Protein AF-A0A174ETD7-F1 (afdb_monomer_lite)

Organism: NCBI:txid360807

Secondary structure (DSSP, 8-state):
---GGGGT---PPPPP-HHHHHHHHHTT---HHHHHHHHHHHHHHHHHHHHHHHHHHHHHHHHHHHHHHHHHHHTT--SHHHHHHHHHHTT--HHHHHHHHHHHHHHHHHHHHHHHHHHHHHHHHHHHHHHHHT----------

pLDDT: mean 79.03, std 12.56, range [41.25, 95.0]

Sequence (144 aa):
MRSYARQGLDIIPTVHEGAAVRQMEKRGIQTNIGNLNREIRAANRLMKSIRQLIQNLEGWITELGEKRKELLAQKALSTVEDLEAFLESSGKSAADYRNQMKPKEARSKVIDGILASRTDCKECKPVYEKYQKIFFKKTKEKFK

Structure (mmCIF, N/CA/C/O backbone):
data_AF-A0A174ETD7-F1
#
_entry.id   AF-A0A174ETD7-F1
#
loop_
_atom_site.group_PDB
_atom_site.id
_atom_site.type_symbol
_atom_site.label_atom_id
_atom_site.label_alt_id
_atom_site.label_comp_id
_atom_site.label_asym_id
_atom_site.label_entity_id
_atom_site.label_seq_id
_atom_site.pdbx_PDB_ins_code
_atom_site.Cartn_x
_atom_site.Cartn_y
_atom_site.Cartn_z
_atom_site.occupancy
_atom_site.B_iso_or_equiv
_atom_site.auth_seq_id
_atom_site.auth_comp_id
_atom_site.auth_asym_id
_atom_site.auth_atom_id
_atom_site.pdbx_PDB_model_num
ATOM 1 N N . MET A 1 1 ? 29.569 -14.197 -5.086 1.00 56.19 1 MET A N 1
ATOM 2 C CA . MET A 1 1 ? 28.657 -13.083 -4.728 1.00 56.19 1 MET A CA 1
ATOM 3 C C . MET A 1 1 ? 27.359 -13.678 -4.179 1.00 56.19 1 MET A C 1
ATOM 5 O O . MET A 1 1 ? 26.873 -14.627 -4.779 1.00 56.19 1 MET A O 1
ATOM 9 N N . ARG A 1 2 ? 26.834 -13.228 -3.026 1.00 65.44 2 ARG A N 1
ATOM 10 C CA . ARG A 1 2 ? 25.566 -13.755 -2.465 1.00 65.44 2 ARG A CA 1
ATOM 11 C C . ARG A 1 2 ? 24.377 -13.172 -3.244 1.00 65.44 2 ARG A C 1
ATOM 13 O O . ARG A 1 2 ? 24.389 -11.976 -3.517 1.00 65.44 2 ARG A O 1
ATOM 20 N N . SER A 1 3 ? 23.371 -13.976 -3.586 1.00 73.38 3 SER A N 1
ATOM 21 C CA . SER A 1 3 ? 22.144 -13.493 -4.245 1.00 73.38 3 SER A CA 1
ATOM 22 C C . SER A 1 3 ? 21.364 -12.526 -3.344 1.00 73.38 3 SER A C 1
ATOM 24 O O . SER A 1 3 ? 21.475 -12.615 -2.122 1.00 73.38 3 SER A O 1
ATOM 26 N N . TYR A 1 4 ? 20.563 -11.621 -3.922 1.00 73.50 4 TYR A N 1
ATOM 27 C CA . TYR A 1 4 ? 19.784 -10.636 -3.153 1.00 73.50 4 TYR A CA 1
ATOM 28 C C . TYR A 1 4 ? 18.855 -11.283 -2.115 1.00 73.50 4 TYR A C 1
ATOM 30 O O . TYR A 1 4 ? 18.820 -10.835 -0.972 1.00 73.50 4 TYR A O 1
ATOM 38 N N . ALA A 1 5 ? 18.247 -12.426 -2.448 1.00 67.62 5 ALA A N 1
ATOM 3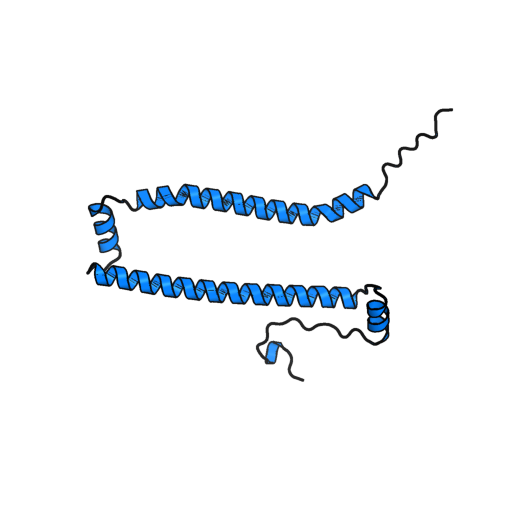9 C CA . ALA A 1 5 ? 17.458 -13.221 -1.506 1.00 67.62 5 ALA A CA 1
ATOM 40 C C . ALA A 1 5 ? 18.263 -13.655 -0.263 1.00 67.62 5 ALA A C 1
ATOM 42 O O . ALA A 1 5 ? 17.775 -13.560 0.857 1.00 67.62 5 ALA A O 1
ATOM 43 N N . ARG A 1 6 ? 19.536 -14.054 -0.423 1.00 72.75 6 ARG A N 1
ATOM 44 C CA . ARG A 1 6 ? 20.421 -14.404 0.710 1.00 72.75 6 ARG A CA 1
ATOM 45 C C . ARG A 1 6 ? 20.925 -13.193 1.495 1.00 72.75 6 ARG A C 1
ATOM 47 O O . ARG A 1 6 ? 21.480 -13.369 2.574 1.00 72.75 6 ARG A O 1
ATOM 54 N N . GLN A 1 7 ? 20.785 -11.988 0.950 1.00 74.38 7 GLN A N 1
ATOM 55 C CA . GLN A 1 7 ? 21.066 -10.736 1.655 1.00 74.38 7 GLN A CA 1
ATOM 56 C C . GLN A 1 7 ? 19.823 -10.203 2.388 1.00 74.38 7 GLN A C 1
ATOM 58 O O . GLN A 1 7 ? 19.900 -9.148 3.006 1.00 74.38 7 GLN A O 1
ATOM 63 N N . GLY A 1 8 ? 18.679 -10.897 2.298 1.00 76.50 8 GLY A N 1
ATOM 64 C CA . GLY A 1 8 ? 17.398 -10.410 2.814 1.00 76.50 8 GLY A CA 1
ATOM 65 C C . GLY A 1 8 ? 16.836 -9.224 2.023 1.00 76.50 8 GLY A C 1
ATOM 66 O O . GLY A 1 8 ? 15.911 -8.559 2.477 1.00 76.50 8 GLY A O 1
ATOM 67 N N . LEU A 1 9 ? 17.396 -8.937 0.844 1.00 76.12 9 LEU A N 1
ATOM 68 C CA . LEU A 1 9 ? 16.947 -7.858 -0.022 1.00 76.12 9 LEU A CA 1
ATOM 69 C C . LEU A 1 9 ? 15.916 -8.402 -1.003 1.00 76.12 9 LEU A C 1
ATOM 71 O O . LEU A 1 9 ? 16.242 -9.158 -1.918 1.00 76.12 9 LEU A O 1
ATOM 75 N N . ASP A 1 10 ? 14.675 -7.968 -0.835 1.00 79.81 10 ASP A N 1
ATOM 76 C CA . ASP A 1 10 ? 13.612 -8.215 -1.802 1.00 79.81 10 ASP A CA 1
ATOM 77 C C . ASP A 1 10 ? 13.712 -7.154 -2.916 1.00 79.81 10 ASP A C 1
ATOM 79 O O . ASP A 1 10 ? 13.118 -6.073 -2.865 1.00 79.81 10 ASP A O 1
ATOM 83 N N . ILE A 1 11 ? 14.637 -7.407 -3.842 1.00 83.50 11 ILE A N 1
ATOM 84 C CA . ILE A 1 11 ? 14.964 -6.577 -5.005 1.00 83.50 11 ILE A CA 1
ATOM 85 C C . ILE A 1 11 ? 15.189 -7.519 -6.186 1.00 83.50 11 ILE A C 1
ATOM 87 O O . ILE A 1 11 ? 15.994 -8.450 -6.107 1.00 83.50 11 ILE A O 1
ATOM 91 N N . ILE A 1 12 ? 14.529 -7.238 -7.306 1.00 84.12 12 ILE A N 1
ATOM 92 C CA . ILE A 1 12 ? 14.743 -7.969 -8.555 1.00 84.12 12 ILE A CA 1
ATOM 93 C C . ILE A 1 12 ? 16.039 -7.450 -9.208 1.00 84.12 12 ILE A C 1
ATOM 95 O O . ILE A 1 12 ? 16.151 -6.239 -9.439 1.00 84.12 12 ILE A O 1
ATOM 99 N N . PRO A 1 13 ? 17.033 -8.313 -9.497 1.00 86.31 13 PRO A N 1
ATOM 100 C CA . PRO A 1 13 ? 18.276 -7.904 -10.148 1.00 86.31 13 PRO A CA 1
ATOM 101 C C . PRO A 1 13 ? 18.041 -7.460 -11.596 1.00 86.31 13 PRO A C 1
ATOM 103 O O . PRO A 1 13 ? 17.245 -8.054 -12.316 1.00 86.31 13 PRO A O 1
ATOM 106 N N . THR A 1 14 ? 18.785 -6.449 -12.049 1.00 90.44 14 THR A N 1
ATOM 107 C CA . THR A 1 14 ? 18.838 -6.058 -13.468 1.00 90.44 14 THR A CA 1
ATOM 108 C C . THR A 1 14 ? 19.730 -6.999 -14.276 1.00 90.44 14 THR A C 1
ATOM 110 O O . THR A 1 14 ? 20.703 -7.545 -13.754 1.00 90.44 14 THR A O 1
ATOM 113 N N . VAL A 1 15 ? 19.448 -7.126 -15.570 1.00 90.00 15 VAL A N 1
ATOM 114 C CA . VAL A 1 15 ? 20.234 -7.923 -16.519 1.00 90.00 15 VAL A CA 1
ATOM 115 C C . VAL A 1 15 ? 21.449 -7.124 -17.003 1.00 90.00 15 VAL A C 1
ATOM 117 O O . VAL A 1 15 ? 21.366 -5.915 -17.218 1.00 90.00 15 VAL A O 1
ATOM 120 N N . HIS A 1 16 ? 22.596 -7.783 -17.182 1.00 89.81 16 HIS A N 1
ATOM 121 C CA . HIS A 1 16 ? 23.783 -7.141 -17.746 1.00 89.81 16 HIS A CA 1
ATOM 122 C C . HIS A 1 16 ? 23.580 -6.809 -19.233 1.00 89.81 16 HIS A C 1
ATOM 124 O O . HIS A 1 16 ? 23.230 -7.676 -20.026 1.00 89.81 16 HIS A O 1
ATOM 130 N N . GLU A 1 17 ? 23.826 -5.555 -19.612 1.00 84.31 17 GLU A N 1
ATOM 131 C CA . GLU A 1 17 ? 23.556 -5.042 -20.963 1.00 84.31 17 GLU A CA 1
ATOM 132 C C . GLU A 1 17 ? 24.644 -5.414 -21.990 1.00 84.31 17 GLU A C 1
ATOM 134 O O . GLU A 1 17 ? 24.344 -5.642 -23.157 1.00 84.31 17 GLU A O 1
ATOM 139 N N . GLY A 1 18 ? 25.911 -5.520 -21.584 1.00 90.81 18 GLY A N 1
ATOM 140 C CA . GLY A 1 18 ? 27.030 -5.687 -22.519 1.00 90.81 18 GLY A CA 1
ATOM 141 C C . GLY A 1 18 ? 27.379 -4.405 -23.297 1.00 90.81 18 GLY A C 1
ATOM 142 O O . GLY A 1 18 ? 26.668 -3.397 -23.263 1.00 90.81 18 GLY A O 1
ATOM 143 N N . ALA A 1 19 ? 28.523 -4.413 -23.991 1.00 91.94 19 ALA A N 1
ATOM 144 C CA . ALA A 1 19 ? 29.088 -3.209 -24.614 1.00 91.94 19 ALA A CA 1
ATOM 145 C C . ALA A 1 19 ? 28.224 -2.643 -25.759 1.00 91.94 19 ALA A C 1
ATOM 147 O O . ALA A 1 19 ? 28.031 -1.428 -25.843 1.00 91.94 19 ALA A O 1
ATOM 148 N N . ALA A 1 20 ? 27.665 -3.516 -26.603 1.00 91.06 20 ALA A N 1
ATOM 149 C CA . ALA A 1 20 ? 26.856 -3.123 -27.758 1.00 91.06 20 ALA A CA 1
ATOM 150 C C . ALA A 1 20 ? 25.552 -2.422 -27.344 1.00 91.06 20 ALA A C 1
ATOM 152 O O . ALA A 1 20 ? 25.236 -1.342 -27.842 1.00 91.06 20 ALA A O 1
ATOM 153 N N . VAL A 1 21 ? 24.824 -2.993 -26.380 1.00 90.12 21 VAL A N 1
ATOM 154 C CA . VAL A 1 21 ? 23.581 -2.414 -25.845 1.00 90.12 21 VAL A CA 1
ATOM 155 C C . VAL A 1 21 ? 23.847 -1.062 -25.205 1.00 90.12 21 VAL A C 1
ATOM 157 O O . VAL A 1 21 ? 23.143 -0.099 -25.494 1.00 90.12 21 VAL A O 1
ATOM 160 N N . ARG A 1 22 ? 24.918 -0.950 -24.412 1.00 90.25 22 ARG A N 1
ATOM 161 C CA . ARG A 1 22 ? 25.292 0.314 -23.772 1.00 90.25 22 ARG A CA 1
ATOM 162 C C . ARG A 1 22 ? 25.620 1.407 -24.792 1.00 90.25 22 ARG A C 1
ATOM 164 O O . ARG A 1 22 ? 25.279 2.568 -24.574 1.00 90.25 22 ARG A O 1
ATOM 171 N N . GLN A 1 23 ? 26.267 1.061 -25.906 1.00 94.00 23 GLN A N 1
ATOM 172 C CA . GLN A 1 23 ? 26.549 2.008 -26.988 1.00 94.00 23 GLN A CA 1
ATOM 173 C C . GLN A 1 23 ? 25.269 2.454 -27.708 1.00 94.00 23 GLN A C 1
ATOM 175 O O . GLN A 1 23 ? 25.130 3.640 -28.009 1.00 94.00 23 GLN A O 1
ATOM 180 N N . MET A 1 24 ? 24.335 1.530 -27.956 1.00 93.25 24 MET A N 1
ATOM 181 C CA . MET A 1 24 ? 23.026 1.840 -28.544 1.00 93.25 24 MET A CA 1
ATOM 182 C C . MET A 1 24 ? 22.207 2.764 -27.634 1.00 93.25 24 MET A C 1
ATOM 184 O O . MET A 1 24 ? 21.775 3.826 -28.078 1.00 93.25 24 MET A O 1
ATOM 188 N N . GLU A 1 25 ? 22.100 2.439 -26.345 1.00 91.94 25 GLU A N 1
ATOM 189 C CA . GLU A 1 25 ? 21.384 3.256 -25.354 1.00 91.94 25 GLU A CA 1
ATOM 190 C C . GLU A 1 25 ? 22.028 4.642 -25.187 1.00 91.94 25 GLU A C 1
ATOM 192 O O . GLU A 1 25 ? 21.323 5.645 -25.093 1.00 91.94 25 GLU A O 1
ATOM 197 N N . LYS A 1 26 ? 23.367 4.742 -25.244 1.00 92.50 26 LYS A N 1
ATOM 198 C CA . LYS A 1 26 ? 24.076 6.037 -25.223 1.00 92.50 26 LYS A CA 1
ATOM 199 C C . LYS A 1 26 ? 23.742 6.910 -26.438 1.00 92.50 26 LYS A C 1
ATOM 201 O O . LYS A 1 26 ? 23.776 8.132 -26.334 1.00 92.50 26 LYS A O 1
ATOM 206 N N . ARG A 1 27 ? 23.414 6.298 -27.577 1.00 94.38 27 ARG A N 1
ATOM 207 C CA . ARG A 1 27 ? 22.930 6.987 -28.785 1.00 94.38 27 ARG A CA 1
ATOM 208 C C . ARG A 1 27 ? 21.420 7.258 -28.753 1.00 94.38 27 ARG A C 1
ATOM 210 O O . ARG A 1 27 ? 20.879 7.737 -29.742 1.00 94.38 27 ARG A O 1
ATOM 217 N N . GLY A 1 28 ? 20.742 6.955 -27.645 1.00 90.94 28 GLY A N 1
ATOM 218 C CA . GLY A 1 28 ? 19.299 7.135 -27.488 1.00 90.94 28 GLY A CA 1
ATOM 219 C C . GLY A 1 28 ? 18.455 6.031 -28.132 1.00 90.94 28 GLY A C 1
ATOM 220 O O . GLY A 1 28 ? 17.234 6.153 -28.177 1.00 90.94 28 GLY A O 1
ATOM 221 N N . ILE A 1 29 ? 19.077 4.953 -28.619 1.00 92.94 29 ILE A N 1
ATOM 222 C CA . ILE A 1 29 ? 18.365 3.811 -29.196 1.00 92.94 29 ILE A CA 1
ATOM 223 C C . ILE A 1 29 ? 17.964 2.886 -28.053 1.00 92.94 29 ILE A C 1
ATOM 225 O O . ILE A 1 29 ? 18.815 2.274 -27.405 1.00 92.94 29 ILE A O 1
ATOM 229 N N . GLN A 1 30 ? 16.660 2.789 -27.809 1.00 91.94 30 GLN A N 1
ATOM 230 C CA . GLN A 1 30 ? 16.125 1.889 -26.798 1.00 91.94 30 GLN A CA 1
ATOM 231 C C . GLN A 1 30 ? 16.271 0.434 -27.238 1.00 91.94 30 GLN A C 1
ATOM 233 O O . GLN A 1 30 ? 15.965 0.061 -28.369 1.00 91.94 30 GLN A O 1
ATOM 238 N N . THR A 1 31 ? 16.707 -0.394 -26.304 1.00 92.56 31 THR A N 1
ATOM 239 C CA . THR A 1 31 ? 16.913 -1.827 -26.474 1.00 92.56 31 THR A CA 1
ATOM 240 C C . THR A 1 31 ? 15.976 -2.603 -25.559 1.00 92.56 31 THR A C 1
ATOM 242 O O . THR A 1 31 ? 15.544 -2.104 -24.518 1.00 92.56 31 THR A O 1
ATOM 245 N N . ASN A 1 32 ? 15.701 -3.861 -25.902 1.00 92.44 32 ASN A N 1
ATOM 246 C CA . ASN A 1 32 ? 14.859 -4.727 -25.072 1.00 92.44 32 ASN A CA 1
ATOM 247 C C . ASN A 1 32 ? 15.455 -4.924 -23.667 1.00 92.44 32 ASN A C 1
ATOM 249 O O . ASN A 1 32 ? 14.725 -4.875 -22.683 1.00 92.44 32 ASN A O 1
ATOM 253 N N . ILE A 1 33 ? 16.783 -5.068 -23.560 1.00 88.50 33 ILE A N 1
ATOM 254 C CA . ILE A 1 33 ? 17.473 -5.234 -22.270 1.00 88.50 33 ILE A CA 1
ATOM 255 C C . ILE A 1 33 ? 17.444 -3.927 -21.463 1.00 88.50 33 ILE A C 1
ATOM 257 O O . ILE A 1 33 ? 17.152 -3.948 -20.267 1.00 88.50 33 ILE A O 1
ATOM 261 N N . GLY A 1 34 ? 17.671 -2.778 -22.106 1.00 91.69 34 GLY A N 1
ATOM 262 C CA . GLY A 1 34 ? 17.563 -1.475 -21.448 1.00 91.69 34 GLY A CA 1
ATOM 263 C C . GLY A 1 34 ? 16.138 -1.169 -20.972 1.00 91.69 34 GLY A C 1
ATOM 264 O O . GLY A 1 34 ? 15.959 -0.650 -19.867 1.00 91.69 34 GLY A O 1
ATOM 265 N N . ASN A 1 35 ? 15.119 -1.537 -21.760 1.00 93.50 35 ASN A N 1
ATOM 266 C CA . ASN A 1 35 ? 13.705 -1.437 -21.382 1.00 93.50 35 ASN A CA 1
ATOM 267 C C . ASN A 1 35 ? 13.391 -2.317 -20.171 1.00 93.50 35 ASN A C 1
ATOM 269 O O . ASN A 1 35 ? 12.909 -1.804 -19.162 1.00 93.50 35 ASN A O 1
ATOM 273 N N . LEU A 1 36 ? 13.782 -3.591 -20.216 1.00 91.12 36 LEU A N 1
ATOM 274 C CA . LEU A 1 36 ? 13.620 -4.520 -19.102 1.00 91.12 36 LEU A CA 1
ATOM 275 C C . LEU A 1 36 ? 14.273 -3.985 -17.817 1.00 91.12 36 LEU A C 1
ATOM 277 O O . LEU A 1 36 ? 13.668 -3.981 -16.749 1.00 91.12 36 LEU A O 1
ATOM 281 N N . ASN A 1 37 ? 15.489 -3.444 -17.906 1.00 91.94 37 ASN A N 1
ATOM 282 C CA . ASN A 1 37 ? 16.171 -2.870 -16.748 1.00 91.94 37 ASN A CA 1
ATOM 283 C C . ASN A 1 37 ? 15.488 -1.605 -16.207 1.00 91.94 37 ASN A C 1
ATOM 285 O O . ASN A 1 37 ? 15.520 -1.361 -14.997 1.00 91.94 37 ASN A O 1
ATOM 289 N N . ARG A 1 38 ? 14.883 -0.781 -17.074 1.00 93.94 38 ARG A N 1
ATOM 290 C CA . AR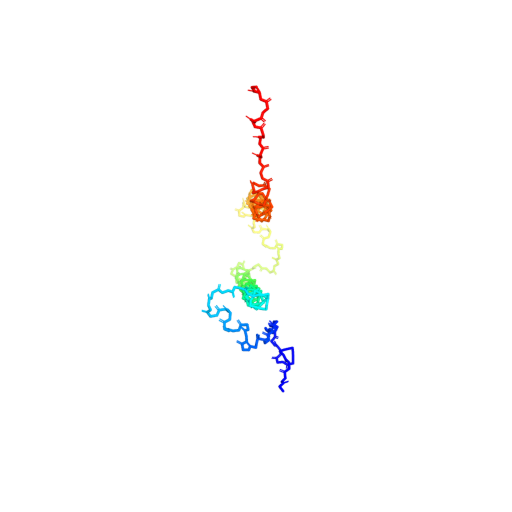G A 1 38 ? 14.062 0.367 -16.654 1.00 93.94 38 ARG A CA 1
ATOM 291 C C . ARG A 1 38 ? 12.816 -0.096 -15.898 1.00 93.94 38 ARG A C 1
ATOM 293 O O . ARG A 1 38 ? 12.526 0.472 -14.843 1.00 93.94 38 ARG A O 1
ATOM 300 N N . GLU A 1 39 ? 12.137 -1.125 -16.396 1.00 91.81 39 GLU A N 1
ATOM 301 C CA . GLU A 1 39 ? 10.950 -1.725 -15.774 1.00 91.81 39 GLU A CA 1
ATOM 302 C C . GLU A 1 39 ? 11.279 -2.361 -14.421 1.00 91.81 39 GLU A C 1
ATOM 304 O O . GLU A 1 39 ? 10.647 -2.022 -13.423 1.00 91.81 39 GLU A O 1
ATOM 309 N N . ILE A 1 40 ? 12.342 -3.169 -14.342 1.00 87.31 40 ILE A N 1
ATOM 310 C CA . ILE A 1 40 ? 12.833 -3.762 -13.086 1.00 87.31 40 ILE A CA 1
ATOM 311 C C . ILE A 1 40 ? 13.119 -2.670 -12.048 1.00 87.31 40 ILE A C 1
ATOM 313 O O . ILE A 1 40 ? 12.706 -2.762 -10.891 1.00 87.31 40 ILE A O 1
ATOM 317 N N . ARG A 1 41 ? 13.781 -1.578 -12.454 1.00 92.81 41 ARG A N 1
ATOM 318 C CA . ARG A 1 41 ? 14.037 -0.436 -11.563 1.00 92.81 41 ARG A CA 1
ATOM 319 C C . ARG A 1 41 ? 12.748 0.254 -11.114 1.00 92.81 41 ARG A C 1
ATOM 321 O O . ARG A 1 41 ? 12.680 0.699 -9.970 1.00 92.81 41 ARG A O 1
ATOM 328 N N . ALA A 1 42 ? 11.745 0.370 -11.982 1.00 91.19 42 ALA A N 1
ATOM 329 C CA . ALA A 1 42 ? 10.449 0.940 -11.624 1.00 91.19 42 ALA A CA 1
ATOM 330 C C . ALA A 1 42 ? 9.692 0.052 -10.626 1.00 91.19 42 ALA A C 1
ATOM 332 O O . ALA A 1 42 ? 9.230 0.563 -9.606 1.00 91.19 42 ALA A O 1
ATOM 333 N N . ALA A 1 43 ? 9.657 -1.260 -10.861 1.00 86.44 43 ALA A N 1
ATOM 334 C CA . ALA A 1 43 ? 9.055 -2.235 -9.958 1.00 86.44 43 ALA A CA 1
ATOM 335 C C . ALA A 1 43 ? 9.727 -2.218 -8.576 1.00 86.44 43 ALA A C 1
ATOM 337 O O . ALA A 1 43 ? 9.047 -2.097 -7.560 1.00 86.44 43 ALA A O 1
ATOM 338 N N . ASN A 1 44 ? 11.064 -2.211 -8.522 1.00 91.19 44 ASN A N 1
ATOM 339 C CA . ASN A 1 44 ? 11.804 -2.129 -7.259 1.00 91.19 44 ASN A CA 1
ATOM 340 C C . ASN A 1 44 ? 11.507 -0.832 -6.481 1.00 91.19 44 ASN A C 1
ATOM 342 O O . ASN A 1 44 ? 11.411 -0.857 -5.253 1.00 91.19 44 ASN A O 1
ATOM 346 N N . ARG A 1 45 ? 11.327 0.308 -7.172 1.00 91.62 45 ARG A N 1
ATOM 347 C CA . ARG A 1 45 ? 10.910 1.567 -6.525 1.00 91.62 45 ARG A CA 1
ATOM 348 C C . ARG A 1 45 ? 9.505 1.461 -5.941 1.00 91.62 45 ARG A C 1
ATOM 350 O O . ARG A 1 45 ? 9.315 1.841 -4.790 1.00 91.62 45 ARG A O 1
ATOM 357 N N . LEU A 1 46 ? 8.553 0.928 -6.706 1.00 88.88 46 LEU A N 1
ATOM 358 C CA . LEU A 1 46 ? 7.180 0.731 -6.242 1.00 88.88 46 LEU A CA 1
ATOM 359 C C . LEU A 1 46 ? 7.142 -0.183 -5.014 1.00 88.88 46 LEU A C 1
ATOM 361 O O . LEU A 1 46 ? 6.513 0.147 -4.015 1.00 88.88 46 LEU A O 1
ATOM 365 N N . MET A 1 47 ? 7.877 -1.291 -5.061 1.00 87.56 47 MET A N 1
ATOM 366 C CA . MET A 1 47 ? 7.929 -2.257 -3.971 1.00 87.56 47 MET A CA 1
ATOM 367 C C . MET A 1 47 ? 8.522 -1.647 -2.694 1.00 87.56 47 MET A C 1
ATOM 369 O O . MET A 1 47 ? 8.005 -1.870 -1.600 1.00 87.56 47 MET A O 1
ATOM 373 N N . LYS A 1 48 ? 9.538 -0.783 -2.826 1.00 88.44 48 LYS A N 1
ATOM 374 C CA . LYS A 1 48 ? 10.056 0.016 -1.706 1.00 88.44 48 LYS A CA 1
ATOM 375 C C . LYS A 1 48 ? 8.986 0.949 -1.124 1.00 88.44 48 LYS A C 1
ATOM 377 O O . LYS A 1 48 ? 8.849 1.014 0.094 1.00 88.44 48 LYS A O 1
ATOM 382 N N . SER A 1 49 ? 8.225 1.647 -1.967 1.00 88.25 49 SER A N 1
ATOM 383 C CA . SER A 1 49 ? 7.136 2.528 -1.518 1.00 88.25 49 SER A CA 1
ATOM 384 C C . SER A 1 49 ? 6.019 1.765 -0.802 1.00 88.25 49 SER A C 1
ATOM 386 O O . SER A 1 49 ? 5.528 2.242 0.215 1.00 88.25 49 SER A O 1
ATOM 388 N N . ILE A 1 50 ? 5.656 0.572 -1.285 1.00 86.44 50 ILE A N 1
ATOM 389 C CA . ILE A 1 50 ? 4.649 -0.287 -0.644 1.00 86.44 50 ILE A CA 1
ATOM 390 C C . ILE A 1 50 ? 5.107 -0.703 0.757 1.00 86.44 50 ILE A C 1
ATOM 392 O O . ILE A 1 50 ? 4.345 -0.560 1.708 1.00 86.44 50 ILE A O 1
ATOM 396 N N . ARG A 1 51 ? 6.361 -1.150 0.917 1.00 86.50 51 ARG A N 1
ATOM 397 C CA . ARG A 1 51 ? 6.892 -1.502 2.247 1.00 86.50 51 ARG A CA 1
ATOM 398 C C . ARG A 1 51 ? 6.877 -0.316 3.206 1.00 86.50 51 ARG A C 1
ATOM 400 O O . ARG A 1 51 ? 6.487 -0.481 4.355 1.00 86.50 51 ARG A O 1
ATOM 407 N N . GLN A 1 52 ? 7.248 0.874 2.729 1.00 89.50 52 GLN A N 1
ATOM 408 C CA . GLN A 1 52 ? 7.198 2.082 3.555 1.00 89.50 52 GLN A CA 1
ATOM 409 C C . GLN A 1 52 ? 5.765 2.417 3.983 1.00 89.50 52 GLN A C 1
ATOM 411 O O . GLN A 1 52 ? 5.540 2.807 5.123 1.00 89.50 52 GLN A O 1
ATOM 416 N N . LEU A 1 53 ? 4.792 2.253 3.083 1.00 92.06 53 LEU A N 1
ATOM 417 C CA . LEU A 1 53 ? 3.387 2.481 3.403 1.00 92.06 53 LEU A CA 1
ATOM 418 C C . LEU A 1 53 ? 2.890 1.503 4.473 1.00 92.06 53 LEU A C 1
ATOM 420 O O . LEU A 1 53 ? 2.230 1.937 5.410 1.00 92.06 53 LEU A O 1
ATOM 424 N N . ILE A 1 54 ? 3.236 0.217 4.362 1.00 90.81 54 ILE A N 1
ATOM 425 C CA . ILE A 1 54 ? 2.885 -0.797 5.366 1.00 90.81 54 ILE A CA 1
ATOM 426 C C . ILE A 1 54 ? 3.461 -0.415 6.733 1.00 90.81 54 ILE A C 1
ATOM 428 O O . ILE A 1 54 ? 2.708 -0.339 7.696 1.00 90.81 54 ILE A O 1
ATOM 432 N N . GLN A 1 55 ? 4.750 -0.071 6.801 1.00 88.44 55 GLN A N 1
ATOM 433 C CA . GLN A 1 55 ? 5.392 0.351 8.053 1.00 88.44 55 GLN A CA 1
ATOM 434 C C . GLN A 1 55 ? 4.724 1.587 8.668 1.00 88.44 55 GLN A C 1
ATOM 436 O O . GLN A 1 55 ? 4.518 1.652 9.878 1.00 88.44 55 GLN A O 1
ATOM 441 N N . ASN A 1 56 ? 4.346 2.564 7.841 1.00 90.38 56 ASN A N 1
ATOM 442 C CA . ASN A 1 56 ? 3.645 3.754 8.318 1.00 90.38 56 ASN A CA 1
ATOM 443 C C . ASN A 1 56 ? 2.254 3.405 8.877 1.00 90.38 56 ASN A C 1
ATOM 445 O O . ASN A 1 56 ? 1.852 3.952 9.901 1.00 90.38 56 ASN A O 1
ATOM 449 N N . LEU A 1 57 ? 1.524 2.496 8.222 1.00 91.75 57 LEU A N 1
ATOM 450 C CA . LEU A 1 57 ? 0.209 2.042 8.682 1.00 91.75 57 LEU A CA 1
ATOM 451 C C . LEU A 1 57 ? 0.304 1.255 9.991 1.00 91.75 57 LEU A C 1
ATOM 453 O O . LEU A 1 57 ? -0.503 1.481 10.888 1.00 91.75 57 LEU A O 1
ATOM 457 N N . GLU A 1 58 ? 1.295 0.373 10.120 1.00 89.88 58 GLU A N 1
ATOM 458 C CA . GLU A 1 58 ? 1.581 -0.338 11.370 1.00 89.88 58 GLU A CA 1
ATOM 459 C C . GLU A 1 58 ? 1.852 0.654 12.509 1.00 89.88 58 GLU A C 1
ATOM 461 O O . GLU A 1 58 ? 1.250 0.534 13.578 1.00 89.88 58 GLU A O 1
ATOM 466 N N . GLY A 1 59 ? 2.653 1.695 12.247 1.00 92.38 59 GLY A N 1
ATOM 467 C CA . GLY A 1 59 ? 2.898 2.792 13.186 1.00 92.38 59 GLY A CA 1
ATOM 468 C C . GLY A 1 59 ? 1.613 3.507 13.617 1.00 92.38 59 GLY A C 1
ATOM 469 O O . GLY A 1 59 ? 1.334 3.643 14.809 1.00 92.38 59 GLY A O 1
ATOM 470 N N . TRP A 1 60 ? 0.757 3.890 12.668 1.00 95.00 60 TRP A N 1
ATOM 471 C CA . TRP A 1 60 ? -0.519 4.537 12.991 1.00 95.00 60 TRP A CA 1
ATOM 472 C C . TRP A 1 60 ? -1.473 3.640 13.781 1.00 95.00 60 TRP A C 1
ATOM 474 O O . TRP A 1 60 ? -2.173 4.128 14.668 1.00 95.00 60 TRP A O 1
ATOM 484 N N . ILE A 1 61 ? -1.505 2.334 13.498 1.00 92.12 61 ILE A N 1
ATOM 485 C CA . ILE A 1 61 ? -2.301 1.373 14.273 1.00 92.12 61 ILE A CA 1
ATOM 486 C C . ILE A 1 61 ? -1.800 1.317 15.719 1.00 92.12 61 ILE A C 1
ATOM 488 O O . ILE A 1 61 ? -2.618 1.334 16.643 1.00 92.12 61 ILE A O 1
ATOM 492 N N . THR A 1 62 ? -0.479 1.296 15.931 1.00 91.12 62 THR A N 1
ATOM 493 C CA . THR A 1 62 ? 0.094 1.319 17.284 1.00 91.12 62 THR A CA 1
ATOM 494 C C . THR A 1 62 ? -0.237 2.610 18.031 1.00 91.12 62 THR A C 1
ATOM 496 O O . THR A 1 62 ? -0.773 2.538 19.137 1.00 91.12 62 THR A O 1
ATOM 499 N N . GLU A 1 63 ? -0.057 3.775 17.402 1.00 91.12 63 GLU A N 1
ATOM 500 C CA . GLU A 1 63 ? -0.387 5.079 17.997 1.00 91.12 63 GLU A CA 1
ATOM 501 C C . GLU A 1 63 ? -1.879 5.198 18.349 1.00 91.12 63 GLU A C 1
ATOM 503 O O . GLU A 1 63 ? -2.249 5.717 19.405 1.00 91.12 63 GLU A O 1
ATOM 508 N N . LEU A 1 64 ? -2.769 4.705 17.480 1.00 89.31 64 LEU A N 1
ATOM 509 C CA . LEU A 1 64 ? -4.207 4.670 17.758 1.00 89.31 64 LEU A CA 1
ATOM 510 C C . LEU A 1 64 ? -4.537 3.745 18.932 1.00 89.31 64 LEU A C 1
ATOM 512 O O . LEU A 1 64 ? -5.394 4.077 19.754 1.00 89.31 64 LEU A O 1
ATOM 516 N N . GLY A 1 65 ? -3.860 2.599 19.028 1.00 86.81 65 GLY A N 1
ATOM 517 C CA . GLY A 1 65 ? -3.993 1.679 20.153 1.00 86.81 65 GLY A CA 1
ATOM 518 C C . GLY A 1 65 ? -3.587 2.315 21.484 1.00 86.81 65 GLY A C 1
ATOM 519 O O . GLY A 1 65 ? -4.282 2.133 22.486 1.00 86.81 65 GLY A O 1
ATOM 520 N N . GLU A 1 66 ? -2.507 3.096 21.493 1.00 89.75 66 GLU A N 1
ATOM 521 C CA . GLU A 1 66 ? -2.045 3.848 22.665 1.00 89.75 66 GLU A CA 1
ATOM 522 C C . GLU A 1 66 ? -3.033 4.944 23.063 1.00 89.75 66 GLU A C 1
ATOM 524 O O . GLU A 1 66 ? -3.483 4.965 24.208 1.00 89.75 66 GLU A O 1
ATOM 529 N N . LYS A 1 67 ? -3.483 5.770 22.109 1.00 87.81 67 LYS A N 1
ATOM 530 C CA . LYS A 1 67 ? -4.509 6.799 22.361 1.00 87.81 67 LYS A CA 1
ATOM 531 C C . LYS A 1 67 ? -5.810 6.208 22.897 1.00 87.81 67 LYS A C 1
ATOM 533 O O . LYS A 1 67 ? -6.442 6.794 23.773 1.00 87.81 67 LYS A O 1
ATOM 538 N N . ARG A 1 68 ? -6.214 5.030 22.405 1.00 83.88 68 ARG A N 1
ATOM 539 C CA . ARG A 1 68 ? -7.385 4.311 22.928 1.00 83.88 68 ARG A CA 1
ATOM 540 C C . ARG A 1 68 ? -7.190 3.923 24.393 1.00 83.88 68 ARG A C 1
ATOM 542 O O . ARG A 1 68 ? -8.103 4.119 25.189 1.00 83.88 68 ARG A O 1
ATOM 549 N N . LYS A 1 69 ? -6.026 3.367 24.748 1.00 83.44 69 LYS A N 1
ATOM 550 C CA . LYS A 1 69 ? -5.703 3.000 26.137 1.00 83.44 69 LYS A CA 1
ATOM 551 C C . LYS A 1 69 ? -5.676 4.226 27.047 1.00 83.44 69 LYS A C 1
ATOM 553 O O . LYS A 1 69 ? -6.228 4.169 28.139 1.00 83.44 69 LYS A O 1
ATOM 558 N N . GLU A 1 70 ? -5.079 5.322 26.590 1.00 85.56 70 GLU A N 1
ATOM 559 C CA . GLU A 1 70 ? -5.029 6.576 27.342 1.00 85.56 70 GLU A CA 1
ATOM 560 C C . GLU A 1 70 ? -6.435 7.132 27.602 1.00 85.56 70 GLU A C 1
ATOM 562 O O . GLU A 1 70 ? -6.761 7.476 28.735 1.00 85.56 70 GLU A O 1
ATOM 567 N N . LEU A 1 71 ? -7.302 7.149 26.584 1.00 79.88 71 LEU A N 1
ATOM 568 C CA . LEU A 1 71 ? -8.687 7.599 26.730 1.00 79.88 71 LEU A CA 1
ATOM 569 C C . LEU A 1 71 ? -9.474 6.737 27.729 1.00 79.88 71 LEU A C 1
ATOM 571 O O . LEU A 1 71 ? -10.209 7.277 28.554 1.00 79.88 71 LEU A O 1
ATOM 575 N N . LEU A 1 72 ? -9.307 5.413 27.671 1.00 75.31 72 LEU A N 1
ATOM 576 C CA . LEU A 1 72 ? -9.918 4.480 28.622 1.00 75.31 72 LEU A CA 1
ATOM 577 C C . LEU A 1 72 ? -9.442 4.748 30.057 1.00 75.31 72 LEU A C 1
ATOM 579 O O . LEU A 1 72 ? -10.262 4.852 30.968 1.00 75.31 72 LEU A O 1
ATOM 583 N N . ALA A 1 73 ? -8.133 4.950 30.241 1.00 77.19 73 ALA A N 1
ATOM 584 C CA . ALA A 1 73 ? -7.543 5.269 31.537 1.00 77.19 73 ALA A CA 1
ATOM 585 C C . ALA A 1 73 ? -8.038 6.618 32.090 1.00 77.19 73 ALA A C 1
ATOM 587 O O . ALA A 1 73 ? -8.436 6.692 33.249 1.00 77.19 73 ALA A O 1
ATOM 588 N N . GLN A 1 74 ? -8.084 7.671 31.263 1.00 76.19 74 GLN A N 1
ATOM 589 C CA . GLN A 1 74 ? -8.592 8.992 31.662 1.00 76.19 74 GLN A CA 1
ATOM 590 C C . GLN A 1 74 ? -10.064 8.960 32.082 1.00 76.19 74 GLN A C 1
ATOM 592 O O . GLN A 1 74 ? -10.492 9.758 32.914 1.00 76.19 74 GLN A O 1
ATOM 597 N N . LYS A 1 75 ? -10.858 8.068 31.485 1.00 67.94 75 LYS A N 1
ATOM 598 C CA . LYS A 1 75 ? -12.289 7.948 31.771 1.00 67.94 75 LYS A CA 1
ATOM 599 C C . LYS A 1 75 ? -12.608 6.948 32.885 1.00 67.94 75 LYS A C 1
ATOM 601 O O . LYS A 1 75 ? -13.778 6.831 33.229 1.00 67.94 75 LYS A O 1
ATOM 606 N N . ALA A 1 76 ? -11.601 6.280 33.462 1.00 64.06 76 ALA A N 1
ATOM 607 C CA . ALA A 1 76 ? -11.768 5.196 34.436 1.00 64.06 76 ALA A CA 1
ATOM 608 C C . ALA A 1 76 ? -12.714 4.077 33.945 1.00 64.06 76 ALA A C 1
ATOM 610 O O . ALA A 1 76 ? -13.391 3.430 34.739 1.00 64.06 76 ALA A O 1
ATOM 611 N N . LEU A 1 77 ? -12.761 3.865 32.625 1.00 60.06 77 LEU A N 1
ATOM 612 C CA . LEU A 1 77 ? -13.601 2.864 31.967 1.00 60.06 77 LEU A CA 1
ATOM 613 C C . LEU A 1 77 ? -12.738 1.624 31.705 1.00 60.06 77 LEU A C 1
ATOM 615 O O . LEU A 1 77 ? -11.642 1.729 31.150 1.00 60.06 77 LEU A O 1
ATOM 619 N N . SER A 1 78 ? -13.205 0.456 32.139 1.00 60.81 78 SER A N 1
ATOM 620 C CA . SER A 1 78 ? -12.422 -0.788 32.146 1.00 60.81 78 SER A CA 1
ATOM 621 C C . SER A 1 78 ? -12.695 -1.686 30.938 1.00 60.81 78 SER A C 1
ATOM 623 O O . SER A 1 78 ? -11.889 -2.565 30.625 1.00 60.81 78 SER A O 1
ATOM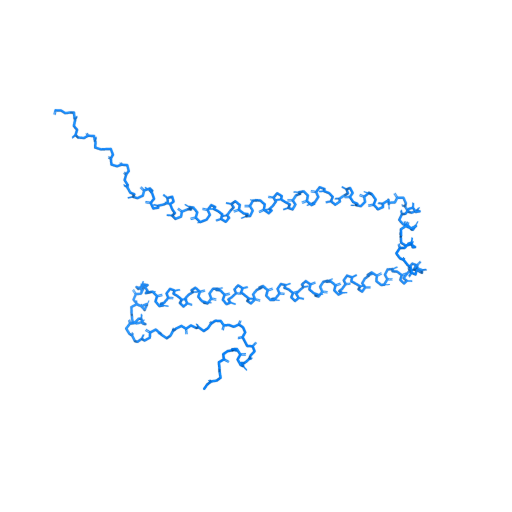 625 N N . THR A 1 79 ? -13.803 -1.448 30.232 1.00 60.06 79 THR A N 1
ATOM 626 C CA . THR A 1 79 ? -14.314 -2.326 29.174 1.00 60.06 79 THR A CA 1
ATOM 627 C C . THR A 1 79 ? -14.888 -1.556 27.976 1.00 60.06 79 THR A C 1
ATOM 629 O O . THR A 1 79 ? -15.068 -0.338 28.017 1.00 60.06 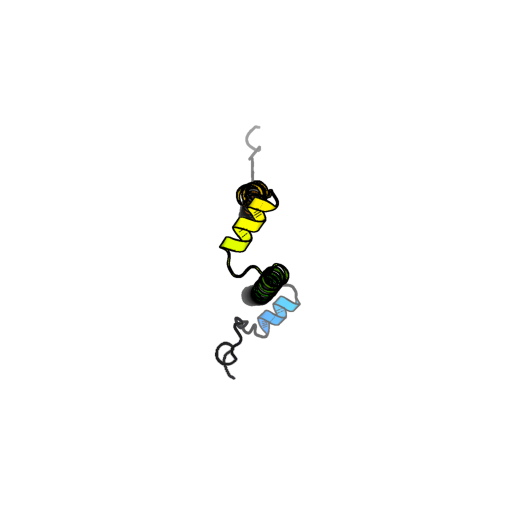79 THR A O 1
ATOM 632 N N . VAL A 1 80 ? -15.128 -2.254 26.858 1.00 60.72 80 VAL A N 1
ATOM 633 C CA . VAL A 1 80 ? -15.766 -1.663 25.663 1.00 60.72 80 VAL A CA 1
ATOM 634 C C . VAL A 1 80 ? -17.225 -1.311 25.967 1.00 60.72 80 VAL A C 1
ATOM 636 O O . VAL A 1 80 ? -17.722 -0.300 25.478 1.00 60.72 80 VAL A O 1
ATOM 639 N N . GLU A 1 81 ? -17.860 -2.082 26.846 1.00 63.62 81 GLU A N 1
ATOM 640 C CA . GLU A 1 81 ? -19.197 -1.849 27.383 1.00 63.62 81 GLU A CA 1
ATOM 641 C C . GLU A 1 81 ? -19.292 -0.507 28.131 1.00 63.62 81 GLU A C 1
ATOM 643 O O . GLU A 1 81 ? -20.245 0.245 27.941 1.00 63.62 81 GLU A O 1
ATOM 648 N N . ASP A 1 82 ? -18.264 -0.144 28.903 1.00 65.31 82 ASP A N 1
ATOM 649 C CA . ASP A 1 82 ? -18.202 1.138 29.617 1.00 65.31 82 ASP A CA 1
ATOM 650 C C . ASP A 1 82 ? -18.115 2.344 28.651 1.00 65.31 82 ASP A C 1
ATOM 652 O O . ASP A 1 82 ? -18.675 3.416 28.900 1.00 65.31 82 ASP A O 1
ATOM 656 N N . LEU A 1 83 ? -17.433 2.174 27.510 1.00 61.78 83 LEU A N 1
ATOM 657 C CA . LEU A 1 83 ? -17.393 3.169 26.430 1.00 61.78 83 LEU A CA 1
ATOM 658 C C . LEU A 1 83 ? -18.738 3.290 25.714 1.00 61.78 83 LEU A C 1
ATOM 660 O O . LEU A 1 83 ? -19.132 4.398 25.349 1.00 61.78 83 LEU A O 1
ATOM 664 N N . GLU A 1 84 ? -19.424 2.170 25.496 1.00 65.94 84 GLU A N 1
ATOM 665 C CA . GLU A 1 84 ? -20.735 2.137 24.852 1.00 65.94 84 GLU A CA 1
ATOM 666 C C . GLU A 1 84 ? -21.785 2.823 25.741 1.00 65.94 84 GLU A C 1
ATOM 668 O O . GLU A 1 84 ? -22.483 3.718 25.267 1.00 65.94 84 GLU A O 1
ATOM 673 N N . ALA A 1 85 ? -21.759 2.564 27.053 1.00 70.12 85 ALA A N 1
ATOM 674 C CA . ALA A 1 85 ? -22.573 3.260 28.052 1.00 70.12 85 ALA A CA 1
ATOM 675 C C . ALA A 1 85 ? -22.240 4.766 28.166 1.00 70.12 85 ALA A C 1
ATOM 677 O O . ALA A 1 85 ? -23.126 5.609 28.351 1.00 70.12 85 ALA A O 1
ATOM 678 N N . PHE A 1 86 ? -20.968 5.157 28.019 1.00 68.69 86 PHE A N 1
ATOM 679 C CA . PHE A 1 86 ? -20.574 6.570 27.969 1.00 68.69 86 PHE A CA 1
ATOM 680 C C . PHE A 1 86 ? -21.058 7.268 26.686 1.00 68.69 86 PHE A C 1
ATOM 682 O O . PHE A 1 86 ? -21.490 8.421 26.719 1.00 68.69 86 PHE A O 1
ATOM 689 N N . LEU A 1 87 ? -21.009 6.587 25.542 1.00 66.50 87 LEU A N 1
ATOM 690 C CA . LEU A 1 87 ? -21.538 7.095 24.274 1.00 66.50 87 LEU A CA 1
ATOM 691 C C . LEU A 1 87 ? -23.063 7.265 24.334 1.00 66.50 87 LEU A C 1
ATOM 693 O O . LEU A 1 87 ? -23.585 8.297 23.908 1.00 66.50 87 LEU A O 1
ATOM 697 N N . GLU A 1 88 ? -23.757 6.320 24.968 1.00 68.31 88 GLU A N 1
ATOM 698 C CA . GLU A 1 88 ? -25.189 6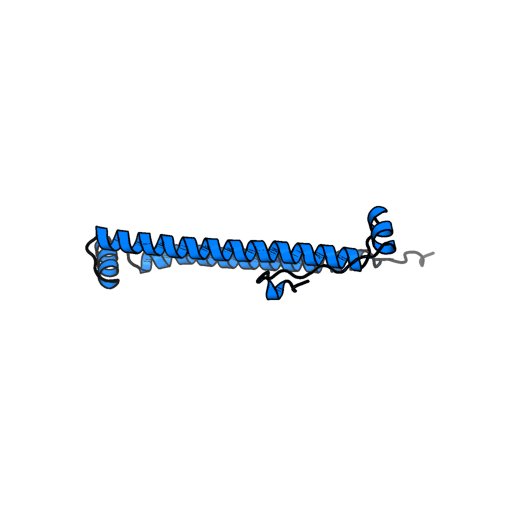.410 25.262 1.00 68.31 88 GLU A CA 1
ATOM 699 C C . GLU A 1 88 ? -25.525 7.572 26.209 1.00 68.31 88 GLU A C 1
ATOM 701 O O . GLU A 1 88 ? -26.418 8.363 25.907 1.00 68.31 88 GLU A O 1
ATOM 706 N N . SER A 1 89 ? -24.769 7.761 27.299 1.00 65.56 89 SER A N 1
ATOM 707 C CA . SER A 1 89 ? -25.015 8.860 28.254 1.00 65.56 89 SER A CA 1
ATOM 708 C C . SER A 1 89 ? -24.603 10.246 27.738 1.00 65.56 89 SER A C 1
ATOM 710 O O . SER A 1 89 ? -25.215 11.247 28.103 1.00 65.56 89 SER A O 1
ATOM 712 N N . SER A 1 90 ? -23.607 10.328 26.850 1.00 64.56 90 SER A N 1
ATOM 713 C CA . SER A 1 90 ? -23.196 11.575 26.182 1.00 64.56 90 SER A CA 1
ATOM 714 C C . SER A 1 90 ? -24.057 11.930 24.961 1.00 64.56 90 SER A C 1
ATOM 716 O O . SER A 1 90 ? -23.796 12.937 24.296 1.00 64.56 90 SER A O 1
ATOM 718 N N . GLY A 1 91 ? -25.089 11.126 24.672 1.00 61.09 91 GLY A N 1
ATOM 719 C CA . GLY A 1 91 ? -26.073 11.377 23.620 1.00 61.09 91 GLY A CA 1
ATOM 720 C C . GLY A 1 91 ? -25.546 11.186 22.196 1.00 61.09 91 GLY A C 1
ATOM 721 O O . GLY A 1 91 ? -26.155 11.686 21.255 1.00 61.09 91 GLY A O 1
ATOM 722 N N . LYS A 1 92 ? -24.409 10.499 22.021 1.00 61.19 92 LYS A N 1
ATOM 723 C CA . LYS A 1 92 ? -23.859 10.131 20.709 1.00 61.19 92 LYS A CA 1
ATOM 724 C C . LYS A 1 92 ? -23.900 8.620 20.584 1.00 61.19 92 LYS A C 1
ATOM 726 O O . LYS A 1 92 ? -22.973 7.937 21.006 1.00 61.19 92 LYS A O 1
ATOM 731 N N . SER A 1 93 ? -24.955 8.095 19.975 1.00 64.75 93 SER A N 1
ATOM 732 C CA . SER A 1 93 ? -25.092 6.654 19.780 1.00 64.75 93 SER A CA 1
ATOM 733 C C . SER A 1 93 ? -23.982 6.126 18.860 1.00 64.75 93 SER A C 1
ATOM 735 O O . SER A 1 93 ? -23.581 6.788 17.896 1.00 64.75 93 SER A O 1
ATOM 737 N N . ALA A 1 94 ? -23.532 4.885 19.070 1.00 63.69 94 ALA A N 1
ATOM 738 C CA . ALA A 1 94 ? -22.728 4.159 18.081 1.00 63.69 94 ALA A CA 1
ATOM 739 C C . ALA A 1 94 ? -23.398 4.163 16.685 1.00 63.69 94 ALA A C 1
ATOM 741 O O . ALA A 1 94 ? -22.718 4.156 15.651 1.00 63.69 94 ALA A O 1
ATOM 742 N N . ALA A 1 95 ? -24.734 4.259 16.640 1.00 65.69 95 ALA A N 1
ATOM 743 C CA . ALA A 1 95 ? -25.506 4.460 15.421 1.00 65.69 95 ALA A CA 1
ATOM 744 C C . ALA A 1 95 ? -25.222 5.813 14.744 1.00 65.69 95 ALA A C 1
ATOM 746 O O . ALA A 1 95 ? -25.086 5.853 13.521 1.00 65.69 95 ALA A O 1
ATOM 747 N N . ASP A 1 96 ? -25.053 6.901 15.499 1.00 74.12 96 ASP A N 1
ATOM 748 C CA . ASP A 1 96 ? -24.759 8.233 14.953 1.00 74.12 96 ASP A CA 1
ATOM 749 C C . ASP A 1 96 ? -23.386 8.267 14.292 1.00 74.12 96 ASP A C 1
ATOM 751 O O . ASP A 1 96 ? -23.220 8.813 13.199 1.00 74.12 96 ASP A O 1
ATOM 755 N N . TYR A 1 97 ? -22.400 7.619 14.912 1.00 71.94 97 TYR A N 1
ATOM 756 C CA . TYR A 1 97 ? -21.060 7.506 14.343 1.00 71.94 97 TYR A CA 1
ATOM 757 C C . TYR A 1 97 ? -21.055 6.634 13.083 1.00 71.94 97 TYR A C 1
ATOM 759 O O . TYR A 1 97 ? -20.464 6.998 12.063 1.00 71.94 97 TYR A O 1
ATOM 767 N N . ARG A 1 98 ? -21.786 5.512 13.107 1.00 73.50 98 ARG A N 1
ATOM 768 C CA . ARG A 1 98 ? -21.990 4.651 11.933 1.00 73.50 98 ARG A CA 1
ATOM 769 C C . ARG A 1 98 ? -22.665 5.418 10.793 1.00 73.50 98 ARG A C 1
ATOM 771 O O . ARG A 1 98 ? -22.238 5.312 9.645 1.00 73.50 98 ARG A O 1
ATOM 778 N N . ASN A 1 99 ? -23.672 6.232 11.100 1.00 80.62 99 ASN A N 1
ATOM 779 C CA . ASN A 1 99 ? -24.371 7.064 10.124 1.00 80.62 99 ASN A CA 1
ATOM 780 C C . ASN A 1 99 ? -23.472 8.170 9.552 1.00 80.62 99 ASN A C 1
ATOM 782 O O . ASN A 1 99 ? -23.555 8.453 8.360 1.00 80.62 99 ASN A O 1
ATOM 786 N N . GLN A 1 100 ? -22.553 8.727 10.346 1.00 81.31 100 GLN A N 1
ATOM 787 C CA . GLN A 1 100 ? -21.546 9.682 9.865 1.00 81.31 100 GLN A CA 1
ATOM 788 C C . GLN A 1 100 ? -20.460 9.039 8.987 1.00 81.31 100 GLN A C 1
ATOM 790 O O . GLN A 1 100 ? -19.915 9.700 8.098 1.00 81.31 100 GLN A O 1
ATOM 795 N N . MET A 1 101 ? -20.134 7.763 9.210 1.00 84.38 101 MET A N 1
ATOM 796 C CA . MET A 1 101 ? -19.126 7.042 8.424 1.00 84.38 101 MET A CA 1
ATOM 797 C C . MET A 1 101 ? -19.662 6.530 7.083 1.00 84.38 10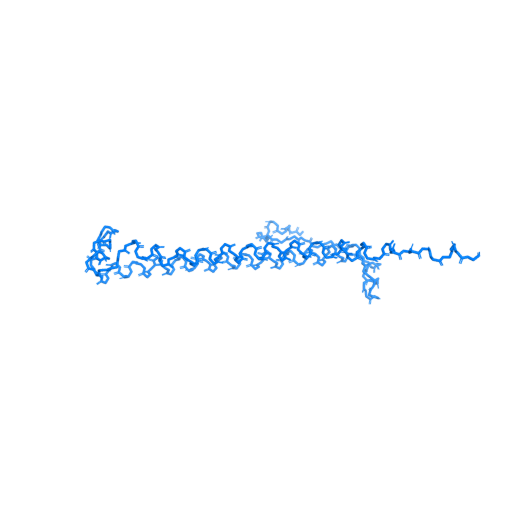1 MET A C 1
ATOM 799 O O . MET A 1 101 ? -18.944 6.602 6.087 1.00 84.38 101 MET A O 1
ATOM 803 N N . LYS A 1 102 ? -20.933 6.118 7.008 1.00 81.19 102 LYS A N 1
ATOM 804 C CA . LYS A 1 102 ? -21.587 5.648 5.769 1.00 81.19 102 LYS A CA 1
ATOM 805 C C . LYS A 1 102 ? -21.364 6.539 4.530 1.00 81.19 102 LYS A C 1
ATOM 807 O O . LYS A 1 102 ? -20.964 6.006 3.495 1.00 81.19 102 LYS A O 1
ATOM 812 N N . PRO A 1 103 ? -21.566 7.873 4.568 1.00 84.31 103 PRO A N 1
ATOM 813 C CA . PRO A 1 103 ? -21.340 8.717 3.392 1.00 84.31 103 PRO A CA 1
ATOM 814 C C . PRO A 1 103 ? -19.853 8.856 3.031 1.00 84.31 103 PRO A C 1
ATOM 816 O O . PRO A 1 103 ? -19.521 9.040 1.860 1.00 84.31 103 PRO A O 1
ATOM 819 N N . LYS A 1 104 ? -18.944 8.754 4.010 1.00 86.88 104 LYS A N 1
ATOM 820 C CA . LYS A 1 104 ? -17.492 8.771 3.768 1.00 86.88 104 LYS A CA 1
ATOM 821 C C . LYS A 1 104 ? -17.030 7.465 3.120 1.00 86.88 104 LYS A C 1
ATOM 823 O O . LYS A 1 104 ? -16.247 7.502 2.178 1.00 86.88 104 LYS A O 1
ATOM 828 N N . GLU A 1 105 ? -17.580 6.337 3.558 1.00 83.31 105 GLU A N 1
ATOM 829 C CA . GLU A 1 105 ? -17.350 5.023 2.954 1.00 83.31 105 GLU A CA 1
ATOM 830 C C . GLU A 1 105 ? -17.892 4.960 1.516 1.00 83.31 105 GLU A C 1
ATOM 832 O O . GLU A 1 105 ? -17.205 4.498 0.607 1.00 83.31 105 GLU A O 1
ATOM 837 N N . ALA A 1 106 ? -19.090 5.506 1.277 1.00 88.00 106 ALA A N 1
ATOM 838 C CA . ALA A 1 106 ? -19.651 5.628 -0.068 1.00 88.00 106 ALA A CA 1
ATOM 839 C C . ALA A 1 106 ? -18.768 6.495 -0.981 1.00 88.00 106 ALA A C 1
ATOM 841 O O . ALA A 1 106 ? -18.495 6.117 -2.119 1.00 88.00 106 ALA A O 1
ATOM 842 N N . ARG A 1 107 ? -18.260 7.627 -0.473 1.00 91.00 107 ARG A N 1
ATOM 843 C CA . ARG A 1 107 ? -17.285 8.461 -1.194 1.00 91.00 107 ARG A CA 1
ATOM 844 C C . ARG A 1 107 ? -15.996 7.705 -1.508 1.00 91.00 107 ARG A C 1
ATOM 846 O O . ARG A 1 107 ? -15.500 7.838 -2.621 1.00 91.00 107 ARG A O 1
ATOM 853 N N . SER A 1 108 ? -15.488 6.900 -0.573 1.00 85.25 108 SER A N 1
ATOM 854 C CA . SER A 1 108 ? -14.304 6.062 -0.801 1.00 85.25 108 SER A CA 1
ATOM 855 C C . SER A 1 108 ? -14.520 5.101 -1.969 1.00 85.25 108 SER A C 1
ATOM 857 O O . SER A 1 108 ? -13.715 5.084 -2.891 1.00 85.25 108 SER A O 1
ATOM 859 N N . LYS A 1 109 ? -15.660 4.400 -2.012 1.00 86.81 109 LYS A N 1
ATOM 860 C CA . LYS A 1 109 ? -15.987 3.462 -3.103 1.00 86.81 109 LYS A CA 1
ATOM 861 C C . LYS A 1 109 ? -16.067 4.144 -4.472 1.00 86.81 109 LYS A C 1
ATOM 863 O O . LYS A 1 109 ? -15.636 3.580 -5.474 1.00 86.81 109 LYS A O 1
ATOM 868 N N . VAL A 1 110 ? -16.591 5.371 -4.527 1.00 89.94 110 VAL A N 1
ATOM 869 C CA . VAL A 1 110 ? -16.609 6.172 -5.764 1.00 89.94 110 VAL A CA 1
ATOM 870 C C . VAL A 1 110 ? -15.190 6.543 -6.197 1.00 89.94 110 VAL A C 1
ATOM 872 O O . VAL A 1 110 ? -14.869 6.447 -7.379 1.00 89.94 110 VAL A O 1
ATOM 875 N N . ILE A 1 111 ? -14.329 6.936 -5.253 1.00 87.31 111 ILE A N 1
ATOM 876 C CA . ILE A 1 111 ? -12.919 7.232 -5.533 1.00 87.31 111 ILE A CA 1
ATOM 877 C C . ILE A 1 111 ? -12.213 5.987 -6.078 1.00 87.31 111 ILE A C 1
ATOM 879 O O . ILE A 1 111 ? -11.523 6.092 -7.091 1.00 87.31 111 ILE A O 1
ATOM 883 N N . ASP A 1 112 ? -12.441 4.817 -5.483 1.00 87.56 112 ASP A N 1
ATOM 884 C CA . ASP A 1 112 ? -11.869 3.549 -5.949 1.00 87.56 112 ASP A CA 1
ATOM 885 C C . ASP A 1 112 ? -12.317 3.219 -7.382 1.00 87.56 112 ASP A C 1
ATOM 887 O O . ASP A 1 112 ? -11.492 2.878 -8.231 1.00 87.56 112 ASP A O 1
ATOM 891 N N . GLY A 1 113 ? -13.600 3.422 -7.700 1.00 88.56 113 GLY A N 1
ATOM 892 C CA . GLY A 1 113 ? -14.124 3.256 -9.060 1.00 88.56 113 GLY A CA 1
ATOM 893 C C . GLY A 1 113 ? -13.510 4.228 -10.077 1.00 88.56 113 GLY A C 1
ATOM 894 O O . GLY A 1 113 ? -13.213 3.843 -11.211 1.00 88.56 113 GLY A O 1
ATOM 895 N N . ILE A 1 114 ? -13.258 5.480 -9.681 1.00 89.00 114 ILE A N 1
ATOM 896 C CA . ILE A 1 114 ? -12.572 6.472 -10.525 1.00 89.00 114 ILE A CA 1
ATOM 897 C C . ILE A 1 114 ? -11.107 6.079 -10.741 1.00 89.00 114 ILE A C 1
ATOM 899 O O . ILE A 1 114 ? -10.585 6.228 -11.848 1.00 89.00 114 ILE A O 1
ATOM 903 N N . LEU A 1 115 ? -10.433 5.576 -9.705 1.00 84.00 115 LEU A N 1
ATOM 904 C CA . LEU A 1 115 ? -9.054 5.107 -9.806 1.00 84.00 115 LEU A CA 1
ATOM 905 C C . LEU A 1 115 ? -8.944 3.898 -10.742 1.00 84.00 115 LEU A C 1
ATOM 907 O O . LEU A 1 115 ? -8.058 3.909 -11.596 1.00 84.00 115 LEU A O 1
ATOM 911 N N . ALA A 1 116 ? -9.873 2.941 -10.655 1.00 80.81 116 ALA A N 1
ATOM 912 C CA . ALA A 1 116 ? -9.966 1.802 -11.573 1.00 80.81 116 ALA A CA 1
ATOM 913 C C . ALA A 1 116 ? -10.256 2.250 -13.019 1.00 80.81 116 ALA A C 1
ATOM 915 O O . ALA A 1 116 ? -9.541 1.911 -13.955 1.00 80.81 116 ALA A O 1
ATOM 916 N N . SER A 1 117 ? -11.220 3.150 -13.216 1.00 76.31 117 SER A N 1
ATOM 917 C CA . SER A 1 117 ? -11.513 3.693 -14.554 1.00 76.31 117 SER A CA 1
ATOM 918 C C . SER A 1 117 ? -10.311 4.444 -15.149 1.00 76.31 117 SER A C 1
ATOM 920 O O . SER A 1 117 ? -10.072 4.437 -16.358 1.00 76.31 117 SER A O 1
ATOM 922 N N . ARG A 1 118 ? -9.514 5.108 -14.301 1.00 83.62 118 ARG A N 1
ATOM 923 C CA . ARG A 1 118 ? -8.280 5.789 -14.708 1.00 83.62 118 ARG A CA 1
ATOM 924 C C . ARG A 1 118 ? -7.182 4.800 -15.097 1.00 83.62 118 ARG A C 1
ATOM 926 O O . ARG A 1 118 ? -6.400 5.132 -15.990 1.00 83.62 118 ARG A O 1
ATOM 933 N N . THR A 1 119 ? -7.070 3.648 -14.435 1.00 77.50 119 THR A N 1
ATOM 934 C CA . THR A 1 119 ? -6.126 2.595 -14.841 1.00 77.50 119 THR A CA 1
ATOM 935 C C . THR A 1 119 ? -6.542 1.995 -16.176 1.00 77.50 119 THR A C 1
ATOM 937 O O . THR A 1 119 ? -5.732 2.001 -17.100 1.00 77.50 119 THR A O 1
ATOM 940 N N . ASP A 1 120 ? -7.821 1.668 -16.342 1.00 74.25 120 ASP A N 1
ATOM 941 C CA . ASP A 1 120 ? -8.352 1.085 -17.579 1.00 74.25 120 ASP A CA 1
ATOM 942 C C . ASP A 1 120 ? -8.183 2.040 -18.767 1.00 74.25 120 ASP A C 1
ATOM 944 O O . ASP A 1 120 ? -7.774 1.652 -19.859 1.00 74.25 120 ASP A O 1
ATOM 948 N N . CYS A 1 121 ? -8.412 3.339 -18.555 1.00 71.50 121 CYS A N 1
ATOM 949 C CA . CYS A 1 121 ? -8.192 4.358 -19.580 1.00 71.50 121 CYS A CA 1
ATOM 950 C C . CYS A 1 121 ? -6.706 4.493 -19.965 1.00 71.50 121 CYS A C 1
ATOM 952 O O . CYS A 1 121 ? -6.387 4.690 -21.139 1.00 71.50 121 CYS A O 1
ATOM 954 N N . LYS A 1 122 ? -5.771 4.346 -19.014 1.00 75.56 122 LYS A N 1
ATOM 955 C CA . LYS A 1 122 ? -4.328 4.332 -19.319 1.00 75.56 122 LYS A CA 1
ATOM 956 C C . LYS A 1 122 ? -3.928 3.108 -20.141 1.00 75.56 122 LYS A C 1
ATOM 958 O O . LYS A 1 122 ? -3.085 3.250 -21.023 1.00 75.56 122 LYS A O 1
ATOM 963 N N . GLU A 1 123 ? -4.522 1.951 -19.870 1.00 78.06 123 GLU A N 1
ATOM 964 C CA . GLU A 1 123 ? -4.258 0.701 -20.593 1.00 78.06 123 GLU A CA 1
ATOM 965 C C . GLU A 1 123 ? -4.893 0.694 -21.991 1.00 78.06 123 GLU A C 1
ATOM 967 O O . GLU A 1 123 ? -4.273 0.257 -22.962 1.00 78.06 123 GLU A O 1
ATOM 972 N N . CYS A 1 124 ? -6.087 1.272 -22.132 1.00 69.88 124 CYS A N 1
ATOM 973 C CA . CYS A 1 124 ? -6.791 1.393 -23.409 1.00 69.88 124 CYS A CA 1
ATOM 974 C C . CYS A 1 124 ? -6.238 2.511 -24.311 1.00 69.88 124 CYS A C 1
ATOM 976 O O . CYS A 1 124 ? -6.410 2.459 -25.530 1.00 69.88 124 CYS A O 1
ATOM 978 N N . LYS A 1 125 ? -5.542 3.514 -23.759 1.00 73.44 125 LYS A N 1
ATOM 979 C CA . LYS A 1 125 ? -4.933 4.620 -24.519 1.00 73.44 125 LYS A CA 1
ATOM 980 C C . LYS A 1 125 ? -3.954 4.172 -25.620 1.00 73.44 125 LYS A C 1
ATOM 982 O O . LYS A 1 125 ? -4.148 4.592 -26.759 1.00 73.44 125 LYS A O 1
ATOM 987 N N . PRO A 1 126 ? -2.949 3.310 -25.369 1.00 76.44 126 PRO A N 1
ATOM 988 C CA . PRO A 1 126 ? -2.056 2.829 -26.426 1.00 76.44 126 PRO A CA 1
ATOM 989 C C . PRO A 1 126 ? -2.782 1.962 -27.464 1.00 76.44 126 PRO A C 1
ATOM 991 O O . PRO A 1 126 ? -2.413 1.980 -28.639 1.00 76.44 126 PRO A O 1
ATOM 994 N N . VAL A 1 127 ? -3.834 1.236 -27.064 1.00 75.25 127 VAL A N 1
ATOM 995 C CA . VAL A 1 127 ? -4.695 0.476 -27.986 1.00 75.25 127 VAL A CA 1
ATOM 996 C C . VAL A 1 127 ? -5.435 1.436 -28.920 1.00 75.25 127 VAL A C 1
ATOM 998 O O . VAL A 1 127 ? -5.366 1.279 -30.138 1.00 75.25 127 VAL A O 1
ATOM 1001 N N . TYR A 1 128 ? -6.065 2.478 -28.376 1.00 69.25 128 TYR A N 1
ATOM 1002 C CA . TYR A 1 128 ? -6.747 3.523 -29.141 1.00 69.25 128 TYR A CA 1
ATOM 1003 C C . TYR A 1 128 ? -5.796 4.284 -30.082 1.00 69.25 128 TYR A C 1
ATOM 1005 O O . TYR A 1 128 ? -6.094 4.455 -31.264 1.00 69.25 128 TYR A O 1
ATOM 1013 N N . GLU A 1 129 ? -4.611 4.671 -29.601 1.00 76.69 129 GLU A N 1
ATOM 1014 C CA . GLU A 1 129 ? -3.577 5.331 -30.411 1.00 76.69 129 GLU A CA 1
ATOM 1015 C C . GLU A 1 129 ? -3.051 4.428 -31.540 1.00 76.69 129 GLU A C 1
ATOM 1017 O O . GLU A 1 129 ? -2.726 4.913 -32.627 1.00 76.69 129 GLU A O 1
ATOM 1022 N N . LYS A 1 130 ? -2.985 3.109 -31.315 1.00 74.50 130 LYS A N 1
ATOM 1023 C CA . LYS A 1 130 ? -2.648 2.120 -32.347 1.00 74.50 130 LYS A CA 1
ATOM 1024 C C . LYS A 1 130 ? -3.755 2.022 -33.402 1.00 74.50 130 LYS A C 1
ATOM 1026 O O . LYS A 1 130 ? -3.437 2.056 -34.588 1.00 74.50 130 LYS A O 1
ATOM 1031 N N . TYR A 1 131 ? -5.030 1.975 -33.004 1.00 66.56 131 TYR A N 1
ATOM 1032 C CA . TYR A 1 131 ? -6.172 1.971 -33.932 1.00 66.56 131 TYR A CA 1
ATOM 1033 C C . TYR A 1 131 ? -6.271 3.257 -34.768 1.00 66.56 131 TYR A C 1
ATOM 1035 O O . TYR A 1 131 ? -6.494 3.173 -35.974 1.00 66.56 131 TYR A O 1
ATOM 1043 N N . GLN A 1 132 ? -6.022 4.437 -34.183 1.00 62.94 132 GLN A N 1
ATOM 1044 C CA . GLN A 1 132 ? -5.987 5.710 -34.925 1.00 62.94 132 GLN A CA 1
ATOM 1045 C C . GLN A 1 132 ? -4.953 5.718 -36.064 1.00 62.94 132 GLN A C 1
ATOM 1047 O O . GLN A 1 132 ? -5.174 6.346 -37.099 1.00 62.94 132 GLN A O 1
ATOM 1052 N N . LYS A 1 133 ? -3.831 5.008 -35.898 1.00 70.56 133 LYS A N 1
ATOM 1053 C CA . LYS A 1 133 ? -2.735 4.942 -36.879 1.00 70.56 133 LYS A CA 1
ATOM 1054 C C . LYS A 1 133 ? -2.956 3.908 -37.991 1.00 70.56 133 LYS A C 1
ATOM 1056 O O . LYS A 1 133 ? -2.238 3.942 -38.986 1.00 70.56 133 LYS A O 1
ATOM 1061 N N . ILE A 1 134 ? -3.950 3.022 -37.866 1.00 69.88 134 ILE A N 1
ATOM 1062 C CA . ILE A 1 134 ? -4.253 1.945 -38.836 1.00 69.88 134 ILE A CA 1
ATOM 1063 C C . ILE A 1 134 ? -5.111 2.436 -40.032 1.00 69.88 134 ILE A C 1
ATOM 1065 O O . ILE A 1 134 ? -5.482 1.656 -40.897 1.00 69.88 134 ILE A O 1
ATOM 1069 N N . PHE A 1 135 ? -5.296 3.755 -40.186 1.00 53.56 135 PHE A N 1
ATOM 1070 C CA . PHE A 1 135 ? -5.936 4.427 -41.329 1.00 53.56 135 PHE A CA 1
ATOM 1071 C C . PHE A 1 135 ? -7.465 4.248 -41.459 1.00 53.56 135 PHE A C 1
ATOM 1073 O O . PHE A 1 135 ? -7.964 3.264 -41.995 1.00 53.56 135 PHE A O 1
ATOM 1080 N N . PHE A 1 136 ? -8.202 5.343 -41.225 1.00 52.88 136 PHE A N 1
ATOM 1081 C CA . PHE A 1 136 ? -9.331 5.715 -42.090 1.00 52.88 136 PHE A CA 1
ATOM 1082 C C . PHE A 1 136 ? -8.779 6.157 -43.460 1.00 52.88 136 PHE A C 1
ATOM 1084 O O . PHE A 1 136 ? -8.797 7.333 -43.817 1.00 52.88 136 PHE A O 1
ATOM 1091 N N . LYS A 1 137 ? -8.262 5.216 -44.256 1.00 54.44 137 LYS A N 1
ATOM 1092 C CA . LYS A 1 137 ? -8.078 5.421 -45.699 1.00 54.44 137 LYS A CA 1
ATOM 1093 C C . LYS A 1 137 ? -9.459 5.270 -46.334 1.00 54.44 137 LYS A C 1
ATOM 1095 O O . LYS A 1 137 ? -9.799 4.221 -46.867 1.00 54.44 137 LYS A O 1
ATOM 1100 N N . LYS A 1 138 ? -10.291 6.315 -46.256 1.00 53.03 138 LYS A N 1
ATOM 1101 C CA . LYS A 1 138 ? -11.371 6.460 -47.236 1.00 53.03 138 LYS A CA 1
ATOM 1102 C C . LYS A 1 138 ? -10.691 6.736 -48.571 1.00 53.03 138 LYS A C 1
ATOM 1104 O O . LYS A 1 138 ? -10.269 7.856 -48.837 1.00 53.03 138 LYS A O 1
ATOM 1109 N N . THR A 1 139 ? -10.564 5.705 -49.392 1.00 53.91 139 THR A N 1
ATOM 1110 C CA . THR A 1 139 ? -10.425 5.839 -50.839 1.00 53.91 139 THR A CA 1
ATOM 1111 C C . THR A 1 139 ? -11.579 6.709 -51.334 1.00 53.91 139 THR A C 1
ATOM 1113 O O . THR A 1 139 ? -12.712 6.255 -51.458 1.00 53.91 139 THR A O 1
ATOM 1116 N N . LYS A 1 140 ? -11.297 7.991 -51.577 1.00 53.22 140 LYS A N 1
ATOM 1117 C CA . LYS A 1 140 ? -12.171 8.910 -52.317 1.00 53.22 140 LYS A CA 1
ATOM 1118 C C . LYS A 1 140 ? -11.619 9.144 -53.730 1.00 53.22 140 LYS A C 1
ATOM 1120 O O . LYS A 1 140 ? -11.749 10.227 -54.277 1.00 53.22 140 LYS A O 1
ATOM 1125 N N . GLU A 1 141 ? -11.017 8.108 -54.310 1.00 56.34 141 GLU A N 1
ATOM 1126 C CA . GLU A 1 141 ? -10.565 8.047 -55.705 1.00 56.34 141 GLU A CA 1
ATOM 1127 C C . GLU A 1 141 ? -11.255 6.876 -56.414 1.00 56.34 141 GLU A C 1
ATOM 1129 O O . GLU A 1 141 ? -10.613 5.919 -56.821 1.00 56.34 141 GLU A O 1
ATOM 1134 N N . LYS A 1 142 ? -12.590 6.907 -56.490 1.00 52.62 142 LYS A N 1
ATOM 1135 C CA . LYS A 1 142 ? -13.386 6.141 -57.470 1.00 52.62 142 LYS A CA 1
ATOM 1136 C C . LYS A 1 142 ? -14.719 6.850 -57.731 1.00 52.62 142 LYS A C 1
ATOM 1138 O O . LYS A 1 142 ? -15.764 6.260 -57.522 1.00 52.62 142 LYS A O 1
ATOM 1143 N N . PHE A 1 143 ? -14.676 8.124 -58.119 1.00 52.50 143 PHE A N 1
ATOM 1144 C CA . PHE A 1 143 ? -15.789 8.808 -58.797 1.00 52.50 143 PHE A CA 1
ATOM 1145 C C . PHE A 1 143 ? -15.229 9.935 -59.680 1.00 52.50 143 PHE A C 1
ATOM 1147 O O . PHE A 1 143 ? -15.269 11.108 -59.308 1.00 52.50 143 PHE A O 1
ATOM 1154 N N . LYS A 1 144 ? -14.660 9.559 -60.826 1.00 41.25 144 LYS A N 1
ATOM 1155 C CA . LYS A 1 144 ? -14.695 10.319 -62.077 1.00 41.25 144 LYS A CA 1
ATOM 1156 C C . LYS A 1 144 ? -14.477 9.356 -63.234 1.00 41.25 144 LYS A C 1
ATOM 1158 O O . LYS A 1 144 ? -13.694 8.403 -63.028 1.00 41.25 144 LYS A O 1
#

Foldseek 3Di:
DDDCVRVVHPADDQDDQDDVSVVCVVVVNDDPSNVRRVVSVVVRVVVVVVVVVVVVVVVVVVVVVVVVVVVCVVVVNDDPVSVQVVCVVVVNHPVNVVVVCVVVVVVVVVVVVVVVVVVVCVVCVVVVVVVVVVDPPPPPPDDD

Radius of gyration: 28.44 Å; chains: 1; bounding box: 55×26×96 Å